Protein AF-A0A6N7AUA1-F1 (afdb_monomer)

pLDDT: mean 79.34, std 13.03, range [40.31, 94.81]

Structure (mmCIF, N/CA/C/O backbone):
data_AF-A0A6N7AUA1-F1
#
_entry.id   AF-A0A6N7AUA1-F1
#
loop_
_atom_site.group_PDB
_atom_site.id
_atom_site.type_symbol
_atom_site.label_atom_id
_atom_site.label_alt_id
_atom_site.label_comp_id
_atom_site.label_asym_id
_atom_site.label_entity_id
_atom_site.label_seq_id
_atom_site.pdbx_PDB_ins_code
_atom_site.Cartn_x
_atom_site.Cartn_y
_atom_site.Cartn_z
_atom_site.occupancy
_atom_site.B_iso_or_equiv
_atom_site.auth_seq_id
_atom_site.auth_comp_id
_atom_site.auth_asym_id
_atom_site.auth_atom_id
_atom_site.pdbx_PDB_model_num
ATOM 1 N N . MET A 1 1 ? -23.011 4.514 -9.889 1.00 61.75 1 MET A N 1
ATOM 2 C CA . MET A 1 1 ? -23.222 5.901 -9.416 1.00 61.75 1 MET A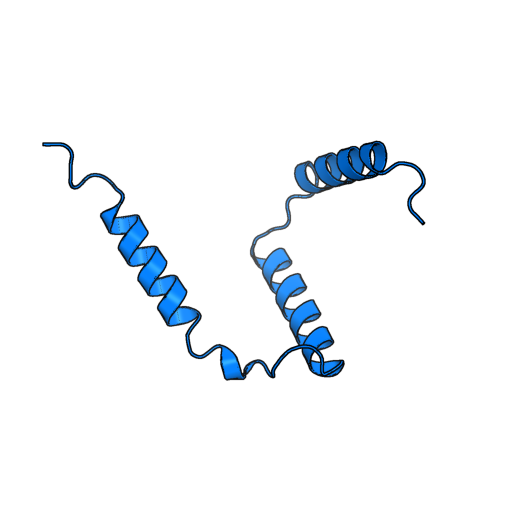 CA 1
ATOM 3 C C . MET A 1 1 ? -23.585 5.850 -7.939 1.00 61.75 1 MET A C 1
ATOM 5 O O . MET A 1 1 ? -24.546 5.168 -7.594 1.00 61.75 1 MET A O 1
ATOM 9 N N . ILE A 1 2 ? -22.786 6.460 -7.062 1.00 78.00 2 ILE A N 1
ATOM 10 C CA . ILE A 1 2 ? -23.001 6.393 -5.607 1.00 78.00 2 ILE A CA 1
ATOM 11 C C . ILE A 1 2 ? -24.153 7.331 -5.239 1.00 78.00 2 ILE A C 1
ATOM 13 O O . ILE A 1 2 ? -24.107 8.517 -5.550 1.00 78.00 2 ILE A O 1
ATOM 17 N N . LYS A 1 3 ? -25.200 6.788 -4.608 1.00 86.19 3 LYS A N 1
ATOM 18 C CA . LYS A 1 3 ? -26.438 7.528 -4.301 1.00 86.19 3 LYS A CA 1
ATOM 19 C C . LYS A 1 3 ? -26.311 8.445 -3.083 1.00 86.19 3 LYS A C 1
ATOM 21 O O . LYS A 1 3 ? -27.030 9.431 -2.997 1.00 86.19 3 LYS A O 1
ATOM 26 N N . ASN A 1 4 ? -25.425 8.112 -2.145 1.00 89.38 4 ASN A N 1
ATOM 27 C CA . ASN A 1 4 ? -25.166 8.928 -0.964 1.00 89.38 4 ASN A CA 1
ATOM 28 C C . ASN A 1 4 ? -23.689 8.801 -0.536 1.00 89.38 4 ASN A C 1
ATOM 30 O O . ASN A 1 4 ? -23.313 7.783 0.052 1.00 89.38 4 ASN A O 1
ATOM 34 N N . PRO A 1 5 ? -22.849 9.804 -0.839 1.00 89.19 5 PRO A N 1
ATOM 35 C CA . PRO A 1 5 ? -21.416 9.737 -0.568 1.00 89.19 5 PRO A CA 1
ATOM 36 C C . PRO A 1 5 ? -21.082 9.781 0.930 1.00 89.19 5 PRO A C 1
ATOM 38 O O . PRO A 1 5 ? -20.091 9.186 1.341 1.00 89.19 5 PRO A O 1
ATOM 41 N N . GLU A 1 6 ? -21.903 10.418 1.773 1.00 91.75 6 GLU A N 1
ATOM 42 C CA . GLU A 1 6 ? -21.611 10.517 3.211 1.00 91.75 6 GLU A CA 1
ATOM 43 C C . GLU A 1 6 ? -21.789 9.190 3.948 1.00 91.75 6 GLU A C 1
ATOM 45 O O . GLU A 1 6 ? -20.999 8.852 4.832 1.00 91.75 6 GLU A O 1
ATOM 50 N N . ILE A 1 7 ? -22.827 8.431 3.589 1.00 92.38 7 ILE A N 1
ATOM 51 C CA . ILE A 1 7 ? -23.073 7.106 4.170 1.00 92.38 7 ILE A CA 1
ATOM 52 C C . ILE A 1 7 ? -21.955 6.149 3.760 1.00 92.38 7 ILE A C 1
ATOM 54 O O . ILE A 1 7 ? -21.459 5.403 4.603 1.00 92.38 7 ILE A O 1
ATOM 58 N N . LEU A 1 8 ? -21.531 6.207 2.493 1.00 90.75 8 LEU A N 1
ATOM 59 C CA . LEU A 1 8 ? -20.421 5.397 2.004 1.00 90.75 8 LEU A CA 1
ATOM 60 C C . LEU A 1 8 ? -19.125 5.736 2.745 1.00 90.75 8 LEU A C 1
ATOM 62 O O . LEU A 1 8 ? -18.487 4.839 3.281 1.00 90.75 8 LEU A O 1
ATOM 66 N N . LYS A 1 9 ? -18.801 7.025 2.879 1.00 90.38 9 LYS A N 1
ATOM 67 C CA . LYS A 1 9 ? -17.614 7.467 3.613 1.00 90.38 9 LYS A CA 1
ATOM 68 C C . LYS A 1 9 ? -17.629 6.995 5.070 1.00 90.38 9 LYS A C 1
ATOM 70 O O . LYS A 1 9 ? -16.646 6.452 5.556 1.00 90.38 9 LYS A O 1
ATOM 75 N N . LYS A 1 10 ? -18.765 7.131 5.767 1.00 92.06 10 LYS A N 1
ATOM 76 C CA . LYS A 1 10 ? -18.917 6.619 7.142 1.00 92.06 10 LYS A CA 1
ATOM 77 C C . LYS A 1 10 ? -18.744 5.103 7.219 1.00 92.06 10 LYS A C 1
ATOM 79 O O . LYS A 1 10 ? -18.202 4.603 8.202 1.00 92.06 10 LYS A O 1
ATOM 84 N N . PHE A 1 11 ? -19.233 4.367 6.226 1.00 89.50 11 PHE A N 1
ATOM 85 C CA . PHE A 1 11 ? -19.045 2.923 6.147 1.00 89.50 11 PHE A CA 1
ATOM 86 C C . PHE A 1 11 ? -17.567 2.564 5.951 1.00 89.50 11 PHE A C 1
ATOM 88 O O . PHE A 1 11 ? -17.045 1.769 6.728 1.00 89.50 11 PHE A O 1
ATOM 95 N N . GLU A 1 12 ? -16.886 3.196 4.995 1.00 87.69 12 GLU A N 1
ATOM 96 C CA . GLU A 1 12 ? -15.457 2.999 4.716 1.00 87.69 12 GLU A CA 1
ATOM 97 C C . GLU A 1 12 ? -14.593 3.339 5.936 1.00 87.69 12 GLU A C 1
ATOM 99 O O . GLU A 1 12 ? -13.778 2.523 6.364 1.00 87.69 12 GLU A O 1
ATOM 104 N N . ASP A 1 13 ? -14.841 4.483 6.579 1.00 88.44 13 ASP A N 1
ATOM 105 C CA . ASP A 1 13 ? -14.134 4.900 7.793 1.00 88.44 13 ASP A CA 1
ATOM 106 C C . ASP A 1 13 ? -14.302 3.877 8.929 1.00 88.44 13 ASP A C 1
ATOM 108 O O . ASP A 1 13 ? -13.362 3.585 9.672 1.00 88.44 13 ASP A O 1
ATOM 112 N N . ASN A 1 14 ? -15.507 3.320 9.085 1.00 90.12 14 ASN A N 1
ATOM 113 C CA . ASN A 1 14 ? -15.783 2.292 10.087 1.00 90.12 14 ASN A CA 1
ATOM 114 C C . ASN A 1 14 ? -15.155 0.942 9.725 1.00 90.12 14 ASN A C 1
ATOM 116 O O . ASN A 1 14 ? -14.708 0.225 10.621 1.00 90.12 14 ASN A O 1
ATOM 120 N N . PHE A 1 15 ? -15.116 0.599 8.440 1.00 86.19 15 PHE A N 1
ATOM 121 C CA . PHE A 1 15 ? -14.495 -0.619 7.935 1.00 86.19 15 PHE A CA 1
ATOM 122 C C . PHE A 1 15 ? -12.978 -0.590 8.160 1.00 86.19 15 PHE A C 1
ATOM 124 O O . PHE A 1 15 ? -12.445 -1.485 8.810 1.00 86.19 15 PHE A O 1
ATOM 131 N N . ILE A 1 16 ? -12.305 0.500 7.778 1.00 83.25 16 ILE A N 1
ATOM 132 C CA . ILE A 1 16 ? -10.855 0.698 7.964 1.00 83.25 16 ILE A CA 1
ATOM 133 C C . ILE A 1 16 ? -10.461 0.655 9.449 1.00 83.25 16 ILE A C 1
ATOM 135 O O . ILE A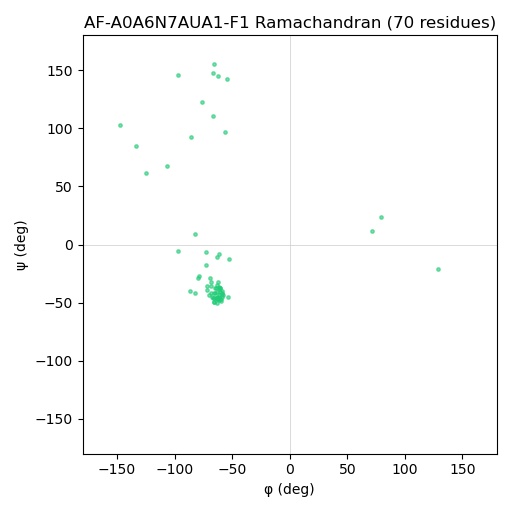 1 16 ? -9.406 0.134 9.812 1.00 83.25 16 ILE A O 1
ATOM 139 N N . LYS A 1 17 ? -11.303 1.198 10.339 1.00 82.50 17 LYS A N 1
ATOM 140 C CA . LYS A 1 17 ? -11.054 1.159 11.790 1.00 82.50 17 LYS A CA 1
ATOM 141 C C . LYS A 1 17 ? -11.167 -0.247 12.379 1.00 82.50 17 LYS A C 1
ATOM 143 O O . LYS A 1 17 ? -10.439 -0.544 13.324 1.00 82.50 17 LYS A O 1
ATOM 148 N N . LYS A 1 18 ? -12.084 -1.074 11.868 1.00 81.75 18 LYS A N 1
ATOM 149 C CA . LYS A 1 18 ? -12.323 -2.443 12.354 1.00 81.75 18 LYS A CA 1
ATOM 150 C C . LYS A 1 18 ? -11.331 -3.443 11.770 1.00 81.75 18 LYS A C 1
ATOM 152 O O . LYS A 1 18 ? -10.824 -4.283 12.503 1.00 81.75 18 LYS A O 1
ATOM 157 N N . GLU A 1 19 ? -11.024 -3.321 10.486 1.00 74.50 19 GLU A N 1
ATOM 158 C CA . GLU A 1 19 ? -10.097 -4.195 9.773 1.00 74.50 19 GLU A CA 1
ATOM 159 C C . GLU A 1 19 ? -8.782 -3.473 9.492 1.00 74.50 19 GLU A C 1
ATOM 161 O O . GLU A 1 19 ? -8.423 -3.182 8.351 1.00 74.50 19 GLU A O 1
ATOM 166 N N . ARG A 1 20 ? -8.026 -3.178 10.556 1.00 76.94 20 ARG A N 1
ATOM 167 C CA . ARG A 1 20 ? -6.644 -2.729 10.375 1.00 76.94 20 ARG A CA 1
ATOM 168 C C . ARG A 1 20 ? -5.826 -3.878 9.802 1.00 76.94 20 ARG A C 1
ATOM 170 O O . ARG A 1 20 ? -5.558 -4.865 10.485 1.00 76.94 20 ARG A O 1
ATOM 177 N N . LEU A 1 21 ? -5.426 -3.731 8.547 1.00 82.06 21 LEU A N 1
ATOM 178 C CA . LEU A 1 21 ? -4.515 -4.656 7.891 1.00 82.06 21 LEU A CA 1
ATOM 179 C C . LEU A 1 21 ? -3.162 -4.661 8.611 1.00 82.06 21 LEU A C 1
ATOM 181 O O . LEU A 1 21 ? -2.692 -3.628 9.096 1.00 82.06 21 LEU A O 1
ATOM 185 N N . SER A 1 22 ? -2.521 -5.830 8.663 1.00 86.50 22 SER A N 1
ATOM 186 C CA . SER A 1 22 ? -1.114 -5.887 9.048 1.00 86.50 22 SER A CA 1
ATOM 187 C C . SER A 1 22 ? -0.272 -5.176 7.990 1.00 86.50 22 SER A C 1
ATOM 189 O O . SER A 1 22 ? -0.666 -5.065 6.825 1.00 86.50 22 SER A O 1
ATOM 191 N N . TYR A 1 23 ? 0.902 -4.697 8.393 1.00 79.31 23 TYR A N 1
ATOM 192 C CA . TYR A 1 23 ? 1.843 -4.059 7.475 1.00 79.31 23 TYR A CA 1
ATOM 193 C C . TYR A 1 23 ? 2.159 -4.958 6.268 1.00 79.31 23 TYR A C 1
ATOM 195 O O . TYR A 1 23 ? 2.066 -4.512 5.130 1.00 79.31 23 TYR A O 1
ATOM 203 N N . GLU A 1 24 ? 2.410 -6.244 6.519 1.00 85.44 24 GLU A N 1
ATOM 204 C CA . GLU A 1 24 ? 2.681 -7.251 5.486 1.00 85.44 24 GLU A CA 1
ATOM 205 C C . GLU A 1 24 ? 1.525 -7.398 4.490 1.00 85.44 24 GLU A C 1
ATOM 207 O O . GLU A 1 24 ? 1.740 -7.311 3.286 1.00 85.44 24 GLU A O 1
ATOM 212 N N . LYS A 1 25 ? 0.281 -7.534 4.975 1.00 86.12 25 LYS A N 1
ATOM 213 C CA . LYS A 1 25 ? -0.901 -7.608 4.098 1.00 86.12 25 LYS A CA 1
ATOM 214 C C . LYS A 1 25 ? -1.100 -6.329 3.291 1.00 86.12 25 LYS A C 1
ATOM 216 O O . LYS A 1 25 ? -1.565 -6.375 2.160 1.00 86.12 25 LYS A O 1
ATOM 221 N N . SER A 1 26 ? -0.769 -5.186 3.883 1.00 86.25 26 SER A N 1
ATOM 222 C CA . SER A 1 26 ? -0.894 -3.889 3.217 1.00 86.25 26 SER A CA 1
ATOM 223 C C . SER A 1 26 ? 0.111 -3.770 2.070 1.00 86.25 26 SER A C 1
ATOM 225 O O . SER A 1 26 ? -0.249 -3.307 0.991 1.00 86.25 26 SER A O 1
ATOM 227 N N . LEU A 1 27 ? 1.349 -4.224 2.289 1.00 85.06 27 LEU A N 1
ATOM 228 C CA . LEU A 1 27 ? 2.377 -4.286 1.252 1.00 85.06 27 LEU A CA 1
ATOM 229 C C . LEU A 1 27 ? 1.992 -5.233 0.117 1.00 85.06 27 LEU A C 1
ATOM 231 O O . LEU A 1 27 ? 2.095 -4.840 -1.038 1.00 85.06 27 LEU A O 1
ATOM 235 N N . ASP A 1 28 ? 1.492 -6.425 0.436 1.00 89.06 28 ASP A N 1
ATOM 236 C CA . ASP A 1 28 ? 1.084 -7.422 -0.561 1.00 89.06 28 ASP A CA 1
ATOM 237 C C . ASP A 1 28 ? -0.015 -6.892 -1.502 1.00 89.06 28 ASP A C 1
ATOM 239 O O . ASP A 1 28 ? 0.058 -7.032 -2.727 1.00 89.06 28 ASP A O 1
ATOM 243 N N . ILE A 1 29 ? -0.999 -6.179 -0.940 1.00 89.31 29 ILE A N 1
ATOM 244 C CA . ILE A 1 29 ? -2.044 -5.500 -1.719 1.00 89.31 29 ILE A CA 1
ATOM 245 C C . ILE A 1 29 ? -1.434 -4.425 -2.624 1.00 89.31 29 ILE A C 1
ATOM 247 O O . ILE A 1 29 ? -1.771 -4.356 -3.806 1.00 89.31 29 ILE A O 1
ATOM 251 N N . ILE A 1 30 ? -0.541 -3.585 -2.093 1.00 87.94 30 ILE A N 1
ATOM 252 C CA . ILE A 1 30 ? 0.109 -2.519 -2.868 1.00 87.94 30 ILE A CA 1
ATOM 253 C C . ILE A 1 30 ? 0.932 -3.110 -4.016 1.00 87.94 30 ILE A C 1
ATOM 255 O O . ILE A 1 30 ? 0.826 -2.635 -5.146 1.00 87.94 30 ILE A O 1
ATOM 259 N N . ASP A 1 31 ? 1.719 -4.149 -3.749 1.00 88.50 31 ASP A N 1
ATOM 260 C CA . ASP A 1 31 ? 2.552 -4.813 -4.748 1.00 88.50 31 ASP A CA 1
ATOM 261 C C . ASP A 1 31 ? 1.714 -5.450 -5.859 1.00 88.50 31 ASP A C 1
ATOM 263 O O . ASP A 1 31 ? 2.062 -5.328 -7.037 1.00 88.50 31 ASP A O 1
ATOM 267 N N . SER A 1 32 ? 0.589 -6.069 -5.497 1.00 91.19 32 SER A N 1
ATOM 268 C CA . SER A 1 32 ? -0.345 -6.676 -6.448 1.00 91.19 32 SER A CA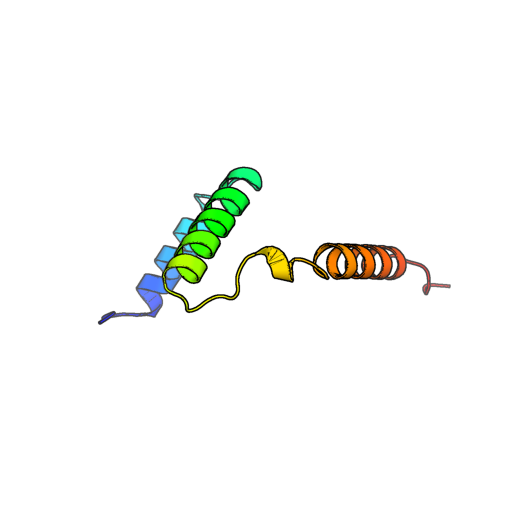 1
ATOM 269 C C . SER A 1 32 ? -1.018 -5.626 -7.335 1.00 91.19 32 SER A C 1
ATOM 271 O O . SER A 1 32 ? -1.047 -5.766 -8.557 1.00 91.19 32 SER A O 1
ATOM 273 N N . LEU A 1 33 ? -1.504 -4.531 -6.742 1.00 90.81 33 LEU A N 1
ATOM 274 C CA . LEU A 1 33 ? -2.104 -3.420 -7.489 1.00 90.81 33 LEU A CA 1
ATOM 275 C C . LEU A 1 33 ? -1.086 -2.728 -8.400 1.00 90.81 33 LEU A C 1
ATOM 277 O O . LEU A 1 33 ? -1.418 -2.330 -9.516 1.00 90.81 33 LEU A O 1
ATOM 281 N N . TRP A 1 34 ? 0.160 -2.601 -7.943 1.00 87.31 34 TRP A N 1
ATOM 282 C CA . TRP A 1 34 ? 1.244 -2.062 -8.754 1.00 87.31 34 TRP A CA 1
ATOM 283 C C . TRP A 1 34 ? 1.523 -2.949 -9.967 1.00 87.31 34 TRP A C 1
ATOM 285 O O . TRP A 1 34 ? 1.634 -2.442 -11.082 1.00 87.31 34 TRP A O 1
ATOM 295 N N . ALA A 1 35 ? 1.620 -4.267 -9.766 1.00 88.94 35 ALA A N 1
ATOM 296 C CA . ALA A 1 35 ? 1.834 -5.222 -10.850 1.00 88.94 35 ALA A CA 1
ATOM 297 C C . ALA A 1 35 ? 0.722 -5.138 -11.907 1.00 88.94 35 ALA A C 1
ATOM 299 O O . ALA A 1 35 ? 1.026 -5.080 -13.098 1.00 88.94 35 ALA A O 1
ATOM 300 N N . GLU A 1 36 ? -0.537 -5.036 -11.477 1.00 93.19 36 GLU A N 1
ATOM 301 C CA . GLU A 1 36 ? -1.680 -4.855 -12.376 1.00 93.19 36 GLU A CA 1
ATOM 302 C C . GLU A 1 36 ? -1.602 -3.525 -13.136 1.00 93.19 36 GLU A C 1
ATOM 304 O O . GLU A 1 36 ? -1.744 -3.485 -14.354 1.00 93.19 36 GLU A O 1
ATOM 309 N N . GLY A 1 37 ? -1.296 -2.420 -12.450 1.00 90.69 37 GLY A N 1
ATOM 310 C CA . GLY A 1 37 ? -1.157 -1.115 -13.100 1.00 90.69 37 GLY A CA 1
ATOM 311 C C . GLY A 1 37 ? -0.026 -1.071 -14.136 1.00 90.69 37 GLY A C 1
ATOM 312 O O . GLY A 1 37 ? -0.151 -0.380 -15.151 1.00 90.69 37 GLY A O 1
ATOM 313 N N . VAL A 1 38 ? 1.053 -1.830 -13.913 1.00 90.00 38 VAL A N 1
ATOM 314 C CA . VAL A 1 38 ? 2.127 -2.034 -14.8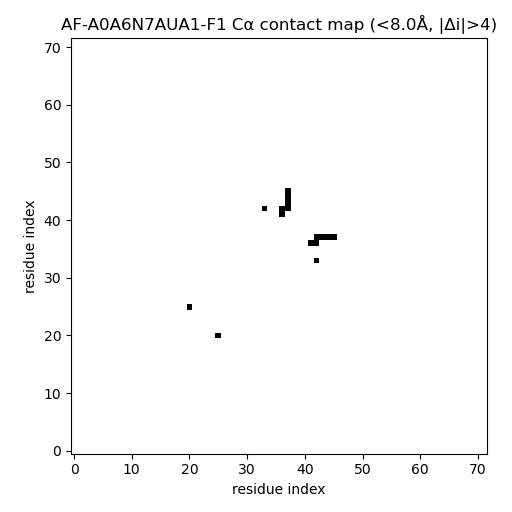98 1.00 90.00 38 VAL A CA 1
ATOM 315 C C . VAL A 1 38 ? 1.640 -2.895 -16.064 1.00 90.00 38 VAL A C 1
ATOM 317 O O . VAL A 1 38 ? 1.907 -2.552 -17.213 1.00 90.00 38 VAL A O 1
ATOM 320 N N . ALA A 1 39 ? 0.907 -3.980 -15.798 1.00 92.19 39 ALA A N 1
ATOM 321 C CA . ALA A 1 39 ? 0.350 -4.853 -16.835 1.00 92.19 39 ALA A CA 1
ATOM 322 C C . ALA A 1 39 ? -0.640 -4.113 -17.751 1.00 92.19 39 ALA A C 1
ATOM 324 O O . ALA A 1 39 ? -0.639 -4.320 -18.963 1.00 92.19 39 ALA A O 1
ATOM 325 N N . LEU A 1 40 ? -1.423 -3.190 -17.188 1.00 94.81 40 LEU A N 1
ATOM 326 C CA . LEU A 1 40 ? -2.323 -2.300 -17.925 1.00 94.81 40 LEU A CA 1
ATOM 327 C C . LEU A 1 40 ? -1.586 -1.198 -18.711 1.00 94.81 40 LEU A C 1
ATOM 329 O O . LEU A 1 40 ? -2.222 -0.447 -19.448 1.00 94.81 40 LEU A O 1
ATOM 333 N N . GLY A 1 41 ? -0.264 -1.068 -18.552 1.00 88.31 41 GLY A N 1
ATOM 334 C CA . GLY A 1 41 ? 0.553 -0.051 -19.219 1.00 88.31 41 GLY A CA 1
ATOM 335 C C . GLY A 1 41 ? 0.342 1.375 -18.700 1.00 88.31 41 GLY A C 1
ATOM 336 O O . GLY A 1 41 ? 0.793 2.326 -19.334 1.00 88.31 41 GLY A O 1
ATOM 337 N N . ILE A 1 42 ? -0.347 1.538 -17.566 1.00 91.94 42 ILE A N 1
ATOM 338 C CA . ILE A 1 42 ? -0.629 2.843 -16.950 1.00 91.94 42 ILE A CA 1
ATOM 339 C C . ILE A 1 42 ? 0.531 3.261 -16.042 1.00 91.94 42 ILE A C 1
ATOM 341 O O . ILE A 1 42 ? 0.909 4.432 -16.008 1.00 91.94 42 ILE A O 1
ATOM 345 N N . LEU A 1 43 ? 1.091 2.305 -15.294 1.00 83.88 43 LEU A N 1
ATOM 346 C CA . LEU A 1 43 ? 2.212 2.540 -14.390 1.00 83.88 43 LEU A CA 1
ATOM 347 C C . LEU A 1 43 ? 3.546 2.165 -15.045 1.00 83.88 43 LEU A C 1
ATOM 349 O O . LEU A 1 43 ? 3.621 1.191 -15.800 1.00 83.88 43 LEU A O 1
ATOM 353 N N . PRO A 1 44 ? 4.627 2.900 -14.733 1.00 81.94 44 PRO A N 1
ATOM 354 C CA . PRO A 1 44 ? 5.948 2.563 -15.228 1.00 81.94 44 PRO A CA 1
ATOM 355 C C . PRO A 1 44 ? 6.432 1.233 -14.622 1.00 81.94 44 PRO A C 1
ATOM 357 O O . PRO A 1 44 ? 6.144 0.943 -13.456 1.00 81.94 44 PRO A O 1
ATOM 360 N N . PRO A 1 45 ? 7.231 0.438 -15.359 1.00 74.19 45 PRO A N 1
ATOM 361 C CA . PRO A 1 45 ? 7.808 -0.792 -14.837 1.00 74.19 45 PRO A CA 1
ATOM 362 C C . PRO A 1 45 ? 8.583 -0.540 -13.541 1.00 74.19 45 PRO A C 1
ATOM 364 O O . PRO A 1 45 ? 9.288 0.468 -13.403 1.00 74.19 45 PRO A O 1
ATOM 367 N N . LYS A 1 46 ? 8.483 -1.502 -12.615 1.00 62.22 46 LYS A N 1
ATOM 368 C CA . LYS A 1 46 ? 8.998 -1.472 -11.230 1.00 62.22 46 LYS A CA 1
ATOM 369 C C . LYS A 1 46 ? 10.494 -1.112 -11.101 1.00 62.22 46 LYS A C 1
ATOM 371 O O . LYS A 1 46 ? 10.939 -0.770 -10.014 1.00 62.22 46 LYS A O 1
ATOM 376 N N . GLN A 1 47 ? 11.259 -1.113 -12.199 1.00 56.53 47 GLN A N 1
ATOM 377 C CA . GLN A 1 47 ? 12.655 -0.652 -12.252 1.00 56.53 47 GLN A CA 1
ATOM 378 C C . GLN A 1 47 ? 12.867 0.833 -11.887 1.00 56.53 47 GLN A C 1
ATOM 380 O O . GLN A 1 47 ? 14.006 1.242 -11.685 1.00 56.53 47 GLN A O 1
ATOM 385 N N . HIS A 1 48 ? 11.807 1.632 -11.721 1.00 52.03 48 HI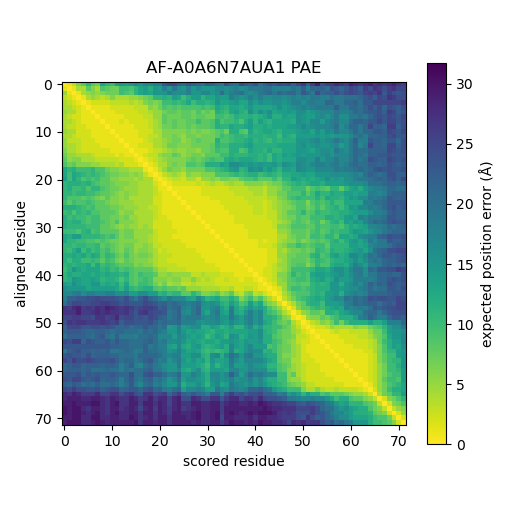S A N 1
ATOM 386 C CA . HIS A 1 48 ? 11.912 2.996 -11.183 1.00 52.03 48 HIS A CA 1
ATOM 387 C C . HIS A 1 48 ? 11.965 3.060 -9.644 1.00 52.03 48 HIS A C 1
ATOM 389 O O . HIS A 1 48 ? 11.918 4.148 -9.078 1.00 52.03 48 HIS A O 1
ATOM 395 N N . SER A 1 49 ? 12.107 1.927 -8.942 1.00 54.22 49 SER A N 1
ATOM 396 C CA . SER A 1 49 ? 12.376 1.912 -7.494 1.00 54.22 49 SER A CA 1
ATOM 397 C C . SER A 1 49 ? 13.716 2.558 -7.113 1.00 54.22 49 SER A C 1
ATOM 399 O O . SER A 1 49 ? 13.944 2.839 -5.936 1.00 54.22 49 SER A O 1
ATOM 401 N N . ILE A 1 50 ? 14.578 2.850 -8.098 1.00 48.16 50 ILE A N 1
ATOM 402 C CA . ILE A 1 50 ? 15.762 3.702 -7.954 1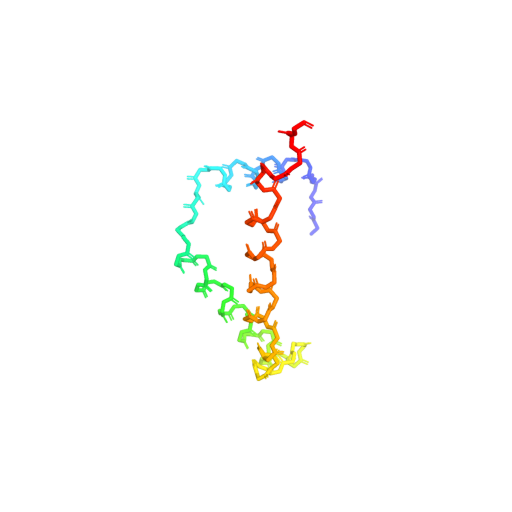.00 48.16 50 ILE A CA 1
ATOM 403 C C . ILE A 1 50 ? 15.315 5.071 -7.419 1.00 48.16 50 ILE A C 1
ATOM 405 O O . ILE A 1 50 ? 14.865 5.938 -8.161 1.00 48.16 50 ILE A O 1
ATOM 409 N N . GLY A 1 51 ? 15.421 5.253 -6.103 1.00 60.75 51 GLY A N 1
ATOM 410 C CA . GLY A 1 51 ? 15.086 6.504 -5.423 1.00 60.75 51 GLY A CA 1
ATOM 411 C C . GLY A 1 51 ? 14.137 6.355 -4.238 1.00 60.75 51 GLY A C 1
ATOM 412 O O . GLY A 1 51 ? 14.171 7.206 -3.356 1.00 60.75 51 GLY A O 1
ATOM 413 N N . ILE A 1 52 ? 13.352 5.274 -4.139 1.00 71.50 52 ILE A N 1
ATOM 414 C CA . ILE A 1 52 ? 12.477 5.053 -2.972 1.00 71.50 52 ILE A CA 1
ATOM 415 C C . ILE A 1 52 ? 13.311 4.795 -1.718 1.00 71.50 52 ILE A C 1
ATOM 417 O O . ILE A 1 52 ? 13.079 5.446 -0.704 1.00 71.50 52 ILE A O 1
ATOM 421 N N . ASP A 1 53 ? 14.340 3.950 -1.794 1.00 72.00 53 ASP A N 1
ATOM 422 C CA . ASP A 1 53 ? 15.250 3.704 -0.667 1.00 72.00 53 ASP A CA 1
ATOM 423 C C . ASP A 1 53 ? 15.980 4.977 -0.226 1.00 72.00 53 ASP A C 1
ATOM 425 O O . ASP A 1 53 ? 16.164 5.229 0.966 1.00 72.00 53 ASP A O 1
ATOM 429 N N . ILE A 1 54 ? 16.356 5.823 -1.191 1.00 74.44 54 ILE A N 1
ATOM 430 C CA . ILE A 1 54 ? 16.987 7.121 -0.932 1.00 74.44 54 ILE A CA 1
ATOM 431 C C . ILE A 1 54 ? 15.995 8.050 -0.227 1.00 74.44 54 ILE A C 1
ATOM 433 O O . ILE A 1 54 ? 16.345 8.656 0.782 1.00 74.44 54 ILE A O 1
ATOM 437 N N . ASN A 1 55 ? 14.750 8.119 -0.699 1.00 74.50 55 ASN A N 1
ATOM 438 C CA . ASN A 1 55 ? 13.701 8.937 -0.094 1.00 74.50 55 ASN A CA 1
ATOM 439 C C . ASN A 1 55 ? 13.343 8.455 1.318 1.00 74.50 55 ASN A C 1
ATOM 441 O O . ASN A 1 55 ? 13.226 9.277 2.224 1.00 74.50 55 ASN A O 1
ATOM 445 N N . ILE A 1 56 ? 13.246 7.139 1.536 1.00 83.06 56 ILE A N 1
ATOM 446 C CA . ILE A 1 56 ? 13.032 6.538 2.860 1.00 83.06 56 ILE A CA 1
ATOM 447 C C . ILE A 1 56 ? 14.201 6.883 3.785 1.00 83.06 56 ILE A C 1
ATOM 449 O O . ILE A 1 56 ? 13.989 7.304 4.922 1.00 83.06 56 ILE A O 1
ATOM 453 N N . ARG A 1 57 ? 15.441 6.771 3.297 1.00 81.06 57 ARG A N 1
ATOM 454 C CA . ARG A 1 57 ? 16.641 7.118 4.064 1.00 81.06 57 ARG A CA 1
ATOM 455 C C . ARG A 1 57 ? 16.678 8.604 4.426 1.00 81.06 57 ARG A C 1
ATOM 457 O O . ARG A 1 57 ? 16.948 8.929 5.579 1.00 81.06 57 ARG A O 1
ATOM 464 N N . ILE A 1 58 ? 16.388 9.499 3.481 1.00 80.56 58 ILE A N 1
ATOM 465 C CA . ILE A 1 58 ? 16.328 10.949 3.722 1.00 80.56 58 ILE A CA 1
ATOM 466 C C . ILE A 1 58 ? 15.221 11.274 4.730 1.00 80.56 58 ILE A C 1
ATOM 468 O O . ILE A 1 58 ? 15.475 11.995 5.692 1.00 80.56 58 ILE A O 1
ATOM 472 N N . ALA A 1 59 ? 14.025 10.701 4.572 1.00 79.69 59 ALA A N 1
ATOM 473 C CA . ALA A 1 59 ? 12.924 10.882 5.516 1.00 79.69 59 ALA A CA 1
ATOM 474 C C . ALA A 1 59 ? 13.287 10.376 6.922 1.00 79.69 59 ALA A C 1
ATOM 476 O O . ALA A 1 59 ? 13.012 11.053 7.911 1.00 79.69 59 ALA A O 1
ATOM 477 N N . SER A 1 60 ? 13.969 9.230 7.025 1.00 83.50 60 SER A N 1
ATOM 478 C CA . SER A 1 60 ? 14.470 8.702 8.298 1.00 83.50 60 SER A CA 1
ATOM 479 C C . SER A 1 60 ? 15.469 9.653 8.963 1.00 83.50 60 SER A C 1
ATOM 481 O O . SER A 1 60 ? 15.380 9.877 10.170 1.00 83.50 60 SER A O 1
ATOM 483 N N . ILE A 1 61 ? 16.403 10.226 8.195 1.00 84.06 61 ILE A N 1
ATOM 484 C CA . ILE A 1 61 ? 17.380 11.201 8.699 1.00 84.06 61 ILE A CA 1
ATOM 485 C C . ILE A 1 61 ? 16.657 12.459 9.190 1.00 84.06 61 ILE A C 1
ATOM 487 O O . ILE A 1 61 ? 16.851 12.861 10.335 1.00 84.06 61 ILE A O 1
ATOM 491 N N . LEU A 1 62 ? 15.769 13.038 8.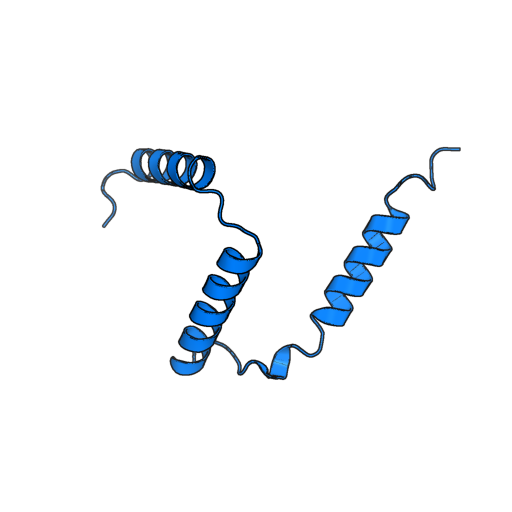380 1.00 81.06 62 LEU A N 1
ATOM 492 C CA . LEU A 1 62 ? 15.007 14.234 8.752 1.00 81.06 62 LEU A CA 1
ATOM 493 C C . LEU A 1 62 ? 14.165 14.012 10.013 1.00 81.06 62 LEU A C 1
ATOM 495 O O . LEU A 1 62 ? 14.178 14.855 10.907 1.00 81.06 62 LEU A O 1
ATOM 499 N N . ASN A 1 63 ? 13.502 12.861 10.135 1.00 79.62 63 ASN A N 1
ATOM 500 C CA . ASN A 1 63 ? 12.734 12.507 11.329 1.00 79.62 63 ASN A CA 1
ATOM 501 C C . ASN A 1 63 ? 13.628 12.352 12.568 1.00 79.62 63 ASN A C 1
ATOM 503 O O . ASN A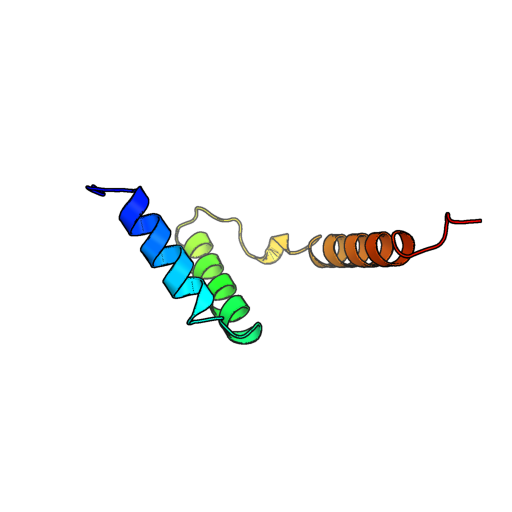 1 63 ? 13.242 12.776 13.657 1.00 79.62 63 ASN A O 1
ATOM 507 N N . SER A 1 64 ? 14.836 11.801 12.409 1.00 81.06 64 SER A N 1
ATOM 508 C CA . SER A 1 64 ? 15.806 11.701 13.506 1.00 81.06 64 SER A CA 1
ATOM 509 C C . SER A 1 64 ? 16.352 13.066 13.945 1.00 81.06 64 SER A C 1
ATOM 511 O O . SER A 1 64 ? 16.594 13.271 15.130 1.00 81.06 64 SER A O 1
ATOM 513 N N . CYS A 1 65 ? 16.471 14.025 13.020 1.00 78.44 65 CYS A N 1
ATOM 514 C CA . CYS A 1 65 ? 16.870 15.404 13.316 1.00 78.44 65 CYS A CA 1
ATOM 515 C C . CYS A 1 65 ? 15.715 16.256 13.868 1.00 78.44 65 CYS A C 1
ATOM 517 O O . CYS A 1 65 ? 15.940 17.192 14.629 1.00 78.44 65 CYS A O 1
ATOM 519 N N . SER A 1 66 ? 14.471 15.941 13.503 1.00 69.00 66 SER A N 1
ATOM 520 C CA . SER A 1 66 ? 13.273 16.658 13.955 1.00 69.00 66 SER A CA 1
ATOM 521 C C . SER A 1 66 ? 12.930 16.367 15.426 1.00 69.00 66 SER A C 1
ATOM 523 O O . SER A 1 66 ? 12.236 17.150 16.076 1.00 69.00 66 SER A O 1
ATOM 525 N N 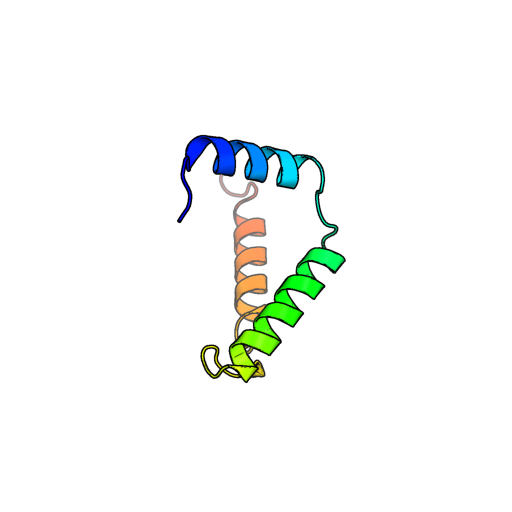. GLY A 1 67 ? 13.482 15.292 15.998 1.00 62.91 67 GLY A N 1
ATOM 526 C CA . GLY A 1 67 ? 13.407 14.990 17.422 1.00 62.91 67 GLY A CA 1
ATOM 527 C C . GLY A 1 67 ? 14.508 15.669 18.245 1.00 62.91 67 GLY A C 1
ATOM 528 O O . GLY A 1 67 ? 15.536 15.062 18.516 1.00 62.91 67 GLY A O 1
ATOM 529 N N . LYS A 1 68 ? 14.222 16.863 18.782 1.00 56.59 68 LYS A N 1
ATOM 530 C CA . LYS A 1 68 ? 14.836 17.419 20.016 1.00 56.59 68 LYS A CA 1
ATOM 531 C C . LYS A 1 68 ? 16.244 18.057 19.966 1.00 56.59 68 LYS A C 1
ATOM 533 O O . LYS A 1 68 ? 16.857 18.165 21.025 1.00 56.59 68 LYS A O 1
ATOM 538 N N . SER A 1 69 ? 16.762 18.555 18.839 1.00 52.66 69 SER A N 1
ATOM 539 C CA . SER A 1 69 ? 18.061 19.279 18.851 1.00 52.66 69 SER A CA 1
ATOM 540 C C . SER A 1 69 ? 17.983 20.814 18.901 1.00 52.66 69 SER A C 1
ATOM 542 O O . SER A 1 69 ? 19.016 21.451 19.081 1.00 52.66 69 SER A O 1
ATOM 544 N N . CYS A 1 70 ? 16.794 21.421 18.819 1.00 50.91 70 CYS A N 1
ATOM 545 C CA . CYS A 1 70 ? 16.592 22.862 19.041 1.00 50.91 70 CYS A CA 1
ATOM 546 C C . CYS A 1 70 ? 15.529 23.116 20.122 1.00 50.91 70 CYS A C 1
ATOM 548 O O . CYS A 1 70 ? 14.482 23.698 19.866 1.00 50.91 70 CYS A O 1
ATOM 550 N N . GLN A 1 71 ? 15.790 22.641 21.338 1.00 53.84 71 GLN A N 1
ATOM 551 C CA . GLN A 1 71 ? 15.292 23.278 22.558 1.00 53.84 71 GLN A CA 1
ATOM 552 C C . GLN A 1 71 ? 16.471 23.363 23.527 1.00 53.84 71 GLN A C 1
ATOM 554 O O . GLN A 1 71 ? 16.715 22.458 24.321 1.00 53.84 71 GLN A O 1
ATOM 559 N N . LYS A 1 72 ? 17.258 24.424 23.373 1.00 40.31 72 LYS A N 1
ATOM 560 C CA . LYS A 1 72 ? 18.139 24.958 24.406 1.00 40.31 72 LYS A CA 1
ATOM 561 C C . LYS A 1 72 ? 17.807 26.430 24.553 1.00 40.31 72 LYS A C 1
ATOM 563 O O . LYS A 1 72 ? 17.572 27.055 23.496 1.00 40.31 72 LYS A O 1
#

Sequence (72 aa):
MIKNPEILKKFEDNFIKKERLSYEKSLDIIDSLWAEGVALGILPPKQHSIGIDINIRIASILNSCSGKSCQK

Solvent-accessible surface area (backbone atoms only — not comparable to full-atom values): 4443 Å² total; per-residue (Å²): 133,83,90,54,66,67,63,50,49,54,48,51,56,52,46,52,70,73,59,68,69,53,70,68,60,50,50,54,52,51,54,51,54,49,51,49,34,31,74,71,67,76,39,76,66,78,82,66,53,77,53,52,66,55,50,52,49,50,51,52,50,51,54,60,60,70,63,77,78,88,81,127

Mean predicted aligned error: 12.54 Å

Radius of gyration: 18.75 Å; Cα contacts (8 Å, |Δi|>4): 8; chains: 1; bounding box: 45×33×44 Å

Foldseek 3Di:
DDPDVVVVVVVVVVVCVVDVDDPVRVVVVVVVVQVVCVVVVNHDPPVVCVCVVVVVVVVVVVVVVVPDPPDD

Secondary structure (DSSP, 8-state):
--S-HHHHHHHHHHHHHHS---HHHHHHHHHHHHHHHHHTTSSPPGGGGTTHHHHHHHHHHHHHHHTTSS--